Protein AF-A0A4R9Q4B1-F1 (afdb_monomer_lite)

Foldseek 3Di:
DVVVVVVVPDPVVVVVVPPDDDDDDDDDDDDDDDDDDDPPPPPDPVPPPPPPPVVVPPDDDDDDDDDCPDPPVPPPPDQAPLNVQLVVLVVDPDDPLLSVLSNLQSVQADSVGDGPDDLVVSQVVCPPVDRDDSVSSVVSVD

Structure (mmCIF, N/CA/C/O backbone):
data_AF-A0A4R9Q4B1-F1
#
_entry.id   AF-A0A4R9Q4B1-F1
#
loop_
_atom_site.group_PDB
_atom_site.id
_atom_site.type_symbol
_atom_site.label_atom_id
_atom_site.label_alt_id
_atom_site.label_comp_id
_atom_site.label_asym_id
_atom_site.label_entity_id
_atom_site.label_seq_id
_atom_site.pdbx_PDB_ins_code
_atom_site.Cartn_x
_atom_site.Cartn_y
_atom_site.Cartn_z
_atom_site.occupancy
_atom_site.B_iso_or_equiv
_atom_site.auth_seq_id
_atom_site.auth_comp_id
_atom_site.auth_asym_id
_atom_site.auth_atom_id
_atom_site.pdbx_PDB_model_num
ATOM 1 N N . LEU A 1 1 ? 31.697 -18.623 13.135 1.00 53.88 1 LEU A N 1
ATOM 2 C CA . LEU A 1 1 ? 31.903 -19.881 12.377 1.00 53.88 1 LEU A CA 1
ATOM 3 C C . LEU A 1 1 ? 30.976 -20.008 11.154 1.00 53.88 1 LEU A C 1
ATOM 5 O O . LEU A 1 1 ? 30.985 -21.052 10.526 1.00 53.88 1 LEU A O 1
ATOM 9 N N . GLU A 1 2 ? 30.229 -18.966 10.757 1.00 56.34 2 GLU A N 1
ATOM 10 C CA . GLU A 1 2 ? 29.349 -19.021 9.569 1.00 56.34 2 GLU A CA 1
ATOM 11 C C . GLU A 1 2 ? 30.002 -18.476 8.289 1.00 56.34 2 GLU A C 1
ATOM 13 O O . GLU A 1 2 ? 29.740 -18.995 7.211 1.00 56.34 2 GLU A O 1
ATOM 18 N N . ILE A 1 3 ? 30.926 -17.513 8.399 1.00 56.44 3 ILE A N 1
ATOM 19 C CA . ILE A 1 3 ? 31.636 -16.939 7.237 1.00 56.44 3 ILE A CA 1
ATOM 20 C C . ILE A 1 3 ? 32.542 -17.984 6.561 1.00 56.44 3 ILE A C 1
ATOM 22 O O . ILE A 1 3 ? 32.610 -18.042 5.339 1.00 56.44 3 ILE A O 1
ATOM 26 N N . ALA A 1 4 ? 33.164 -18.877 7.340 1.00 61.47 4 ALA A N 1
ATOM 27 C CA . ALA A 1 4 ? 34.003 -19.954 6.804 1.00 61.47 4 ALA A CA 1
ATOM 28 C C . ALA A 1 4 ? 33.217 -20.921 5.896 1.00 61.47 4 ALA A C 1
ATOM 30 O O . ALA A 1 4 ? 33.728 -21.366 4.877 1.00 61.47 4 ALA A O 1
ATOM 31 N N . ARG A 1 5 ? 31.942 -21.179 6.216 1.00 60.38 5 ARG A N 1
ATOM 32 C CA . ARG A 1 5 ? 31.072 -22.091 5.457 1.00 60.38 5 ARG A CA 1
ATOM 33 C C . ARG A 1 5 ? 30.599 -21.492 4.125 1.00 60.38 5 ARG A C 1
ATOM 35 O O . ARG A 1 5 ? 30.364 -22.223 3.165 1.00 60.38 5 ARG A O 1
ATOM 42 N N . ALA A 1 6 ? 30.463 -20.167 4.062 1.00 67.94 6 ALA A N 1
ATOM 43 C CA . ALA A 1 6 ? 30.127 -19.455 2.829 1.00 67.94 6 ALA A CA 1
ATOM 44 C C . ALA A 1 6 ? 31.303 -19.441 1.835 1.00 67.94 6 ALA A C 1
ATOM 46 O O . ALA A 1 6 ? 31.087 -19.555 0.634 1.00 67.94 6 ALA A O 1
ATOM 47 N N . VAL A 1 7 ? 32.543 -19.372 2.335 1.00 65.75 7 VAL A N 1
ATOM 48 C CA . VAL A 1 7 ? 33.760 -19.450 1.506 1.00 65.75 7 VAL A CA 1
ATOM 49 C C . VAL A 1 7 ? 33.937 -20.850 0.908 1.00 65.75 7 VAL A C 1
ATOM 51 O O . VAL A 1 7 ? 34.250 -20.982 -0.269 1.00 65.75 7 VAL A O 1
ATOM 54 N N . GLU A 1 8 ? 33.664 -21.896 1.687 1.00 67.25 8 GLU A N 1
ATOM 55 C CA . GLU A 1 8 ? 33.881 -23.299 1.296 1.00 67.25 8 GLU A CA 1
ATOM 56 C C . GLU A 1 8 ? 32.829 -23.846 0.308 1.00 67.25 8 GLU A C 1
ATOM 58 O O . GLU A 1 8 ? 33.042 -24.863 -0.343 1.00 67.25 8 GLU A O 1
ATOM 63 N N . SER A 1 9 ? 31.686 -23.167 0.170 1.00 72.06 9 SER A N 1
ATOM 64 C CA . SER A 1 9 ? 30.624 -23.527 -0.785 1.00 72.06 9 SER A CA 1
ATOM 65 C C . SER A 1 9 ? 30.701 -22.757 -2.101 1.00 72.06 9 SER A C 1
ATOM 67 O O . SER A 1 9 ? 29.813 -22.909 -2.939 1.00 72.06 9 SER A O 1
ATOM 69 N N . ASN A 1 10 ? 31.745 -21.946 -2.300 1.00 75.88 10 ASN A N 1
ATOM 70 C CA . ASN A 1 10 ? 31.940 -21.201 -3.532 1.00 75.88 10 ASN A CA 1
ATOM 71 C C . ASN A 1 10 ? 32.819 -22.003 -4.518 1.00 75.88 10 ASN A C 1
ATOM 73 O O . ASN A 1 10 ? 34.043 -22.002 -4.385 1.00 75.88 10 ASN A O 1
ATOM 77 N N . PRO A 1 11 ? 32.229 -22.665 -5.532 1.00 73.69 11 PRO A N 1
ATOM 78 C CA . PRO A 1 11 ? 32.948 -23.532 -6.470 1.00 73.69 11 PRO A CA 1
ATOM 79 C C . PRO A 1 11 ? 33.958 -22.787 -7.358 1.00 73.69 11 PRO A C 1
ATOM 81 O O . PRO A 1 11 ? 34.784 -23.425 -8.000 1.00 73.69 11 PRO A O 1
ATOM 84 N N . LEU A 1 12 ? 33.916 -21.449 -7.393 1.00 65.75 12 LEU A N 1
ATOM 85 C CA . LEU A 1 12 ? 34.886 -20.621 -8.116 1.00 65.75 12 LEU A CA 1
ATOM 86 C C . LEU A 1 12 ? 36.243 -20.523 -7.399 1.00 65.75 12 LEU A C 1
ATOM 88 O O . LEU A 1 12 ? 37.237 -20.197 -8.041 1.00 65.75 12 LEU A O 1
ATOM 92 N N . LEU A 1 13 ? 36.302 -20.793 -6.088 1.00 64.75 13 LEU A N 1
ATOM 93 C CA . LEU A 1 13 ? 37.537 -20.677 -5.299 1.00 64.75 13 LEU A CA 1
ATOM 94 C C . LEU A 1 13 ? 38.523 -21.835 -5.532 1.00 64.75 13 LEU A C 1
ATOM 96 O O . LEU A 1 13 ? 39.725 -21.614 -5.431 1.00 64.75 13 LEU A O 1
ATOM 100 N N . ASP A 1 14 ? 38.048 -23.023 -5.921 1.00 58.62 14 ASP A N 1
ATOM 101 C CA . ASP A 1 14 ? 38.896 -24.186 -6.262 1.00 58.62 14 ASP A CA 1
ATOM 102 C C . ASP A 1 14 ? 39.765 -23.928 -7.511 1.00 58.62 14 ASP A C 1
ATOM 104 O O . ASP A 1 14 ? 40.836 -24.502 -7.695 1.00 58.62 14 ASP A O 1
ATOM 108 N N . TRP A 1 15 ? 39.344 -22.997 -8.371 1.00 57.69 15 TRP A N 1
ATOM 109 C CA . TRP A 1 15 ? 40.078 -22.650 -9.591 1.00 57.69 15 TRP A CA 1
ATOM 110 C C . TRP A 1 15 ? 41.250 -21.695 -9.337 1.00 57.69 15 TRP A C 1
ATOM 112 O O . TRP A 1 15 ? 42.141 -21.591 -10.180 1.00 57.69 15 TRP A O 1
ATOM 122 N N . ALA A 1 16 ? 41.275 -21.012 -8.189 1.00 60.28 16 ALA A N 1
ATOM 123 C CA . ALA A 1 16 ? 42.322 -20.052 -7.848 1.00 60.28 16 ALA A CA 1
ATOM 124 C C . ALA A 1 16 ? 43.530 -20.690 -7.133 1.00 60.28 16 ALA A C 1
ATOM 126 O O . ALA A 1 16 ? 44.617 -20.121 -7.176 1.00 60.28 16 ALA A O 1
ATOM 127 N N . ASP A 1 17 ? 43.376 -21.875 -6.528 1.00 56.53 17 ASP A N 1
ATOM 128 C CA . ASP A 1 17 ? 44.424 -22.510 -5.703 1.00 56.53 17 ASP A CA 1
ATOM 129 C C . ASP A 1 17 ? 45.418 -23.371 -6.518 1.00 56.53 17 ASP A C 1
ATOM 131 O O . ASP A 1 17 ? 46.398 -23.895 -5.997 1.00 56.53 17 ASP A O 1
ATOM 135 N N . SER A 1 18 ? 45.213 -23.498 -7.836 1.00 55.62 18 SER A N 1
ATOM 136 C CA . SER A 1 18 ? 46.109 -24.260 -8.729 1.00 55.62 18 SER A CA 1
ATOM 137 C C . SER A 1 18 ? 47.302 -23.458 -9.270 1.00 55.62 18 SER A C 1
ATOM 139 O O . SER A 1 18 ? 48.060 -23.978 -10.088 1.00 55.62 18 SER A O 1
ATOM 141 N N . ASN A 1 19 ? 47.496 -22.209 -8.835 1.00 55.25 19 ASN A N 1
ATOM 142 C CA . ASN A 1 19 ? 48.616 -21.376 -9.280 1.00 55.25 19 ASN A CA 1
ATOM 143 C C . ASN A 1 19 ? 49.376 -20.726 -8.112 1.00 55.25 19 ASN A C 1
ATOM 145 O O . ASN A 1 19 ? 49.752 -19.557 -8.193 1.00 55.25 19 ASN A O 1
ATOM 149 N N . ASP A 1 20 ? 49.640 -21.485 -7.045 1.00 57.88 20 ASP A N 1
ATOM 150 C CA . ASP A 1 20 ? 50.794 -21.202 -6.189 1.00 57.88 20 ASP A CA 1
ATOM 151 C C . ASP A 1 20 ? 51.958 -22.105 -6.599 1.00 57.88 20 ASP A C 1
ATOM 153 O O . ASP A 1 20 ? 51.936 -23.319 -6.399 1.00 57.88 20 ASP A O 1
ATOM 157 N N . SER A 1 21 ? 52.972 -21.524 -7.241 1.00 41.28 21 SER A N 1
ATOM 158 C CA . SER A 1 21 ? 54.366 -21.921 -7.019 1.00 41.28 21 SER A CA 1
ATOM 159 C C . SER A 1 21 ? 55.346 -21.064 -7.824 1.00 41.28 21 SER A C 1
ATOM 161 O O . SER A 1 21 ? 55.313 -21.042 -9.054 1.00 41.28 21 SER A O 1
ATOM 163 N N . SER A 1 22 ? 56.352 -20.548 -7.102 1.00 36.41 22 SER A N 1
ATOM 164 C CA . SER A 1 22 ? 57.660 -20.046 -7.585 1.00 36.41 22 SER A CA 1
ATOM 165 C C . SER A 1 22 ? 57.635 -18.567 -8.032 1.00 36.41 22 SER A C 1
ATOM 167 O O . SER A 1 22 ? 56.862 -18.210 -8.903 1.00 36.41 22 SER A O 1
ATOM 169 N N . THR A 1 23 ? 58.428 -17.613 -7.530 1.00 35.94 23 THR A N 1
ATOM 170 C CA . THR A 1 23 ? 59.778 -17.633 -6.939 1.00 35.94 23 THR A CA 1
ATOM 171 C C . THR A 1 23 ? 60.048 -16.352 -6.130 1.00 35.94 23 THR A C 1
ATOM 173 O O . THR A 1 23 ? 59.618 -15.267 -6.513 1.00 35.94 23 THR A O 1
ATOM 176 N N . ALA A 1 24 ? 60.817 -16.503 -5.051 1.00 39.69 24 ALA A N 1
ATOM 177 C CA . A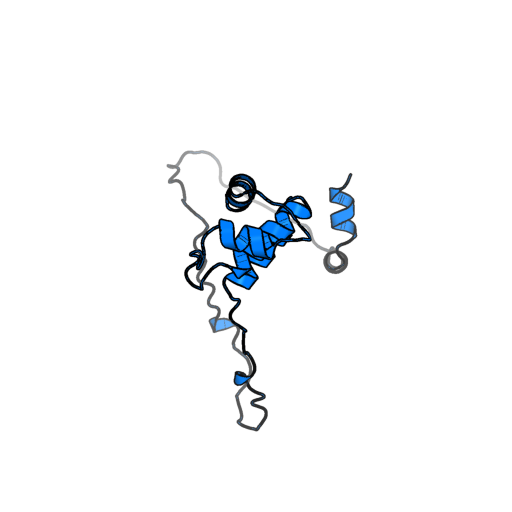LA A 1 24 ? 61.401 -15.464 -4.200 1.00 39.69 24 ALA A CA 1
ATOM 178 C C . ALA A 1 24 ? 62.603 -14.715 -4.841 1.00 39.69 24 ALA A C 1
ATOM 180 O O . ALA A 1 24 ? 63.086 -15.155 -5.885 1.00 39.69 24 ALA A O 1
ATOM 181 N N . ASP A 1 25 ? 63.134 -13.718 -4.096 1.00 34.81 25 ASP A N 1
ATOM 182 C CA . ASP A 1 25 ? 64.519 -13.154 -4.141 1.00 34.81 25 ASP A CA 1
ATOM 183 C C . ASP A 1 25 ? 64.754 -11.987 -5.150 1.00 34.81 25 ASP A C 1
ATOM 185 O O . ASP A 1 25 ? 64.252 -12.057 -6.265 1.00 34.81 25 ASP A O 1
ATOM 189 N N . ASP A 1 26 ? 65.491 -10.876 -4.938 1.00 34.59 26 ASP A N 1
ATOM 190 C CA . ASP A 1 26 ? 66.318 -10.286 -3.856 1.00 34.59 26 ASP A CA 1
ATOM 191 C C . ASP A 1 26 ? 66.770 -8.841 -4.245 1.00 34.59 26 ASP A C 1
ATOM 193 O O . ASP A 1 26 ? 66.828 -8.522 -5.431 1.00 34.59 26 ASP A O 1
ATOM 197 N N . GLY A 1 27 ? 67.121 -8.017 -3.235 1.00 33.97 27 GLY A N 1
ATOM 198 C CA . GLY A 1 27 ? 68.143 -6.936 -3.236 1.00 33.97 27 GLY A CA 1
ATOM 199 C C . GLY A 1 27 ? 67.922 -5.657 -4.076 1.00 33.97 27 GLY A C 1
ATOM 200 O O . GLY A 1 27 ? 67.609 -5.708 -5.251 1.00 33.97 27 GLY A O 1
ATOM 201 N N . GLY A 1 28 ? 68.138 -4.411 -3.633 1.00 32.00 28 GLY A N 1
ATOM 202 C CA . GLY A 1 28 ? 68.777 -3.821 -2.454 1.00 32.00 28 GLY A CA 1
ATOM 203 C C . GLY A 1 28 ? 69.433 -2.471 -2.844 1.00 32.00 28 GLY A C 1
ATOM 204 O O . GLY A 1 28 ? 70.086 -2.395 -3.880 1.00 32.00 28 GLY A O 1
ATOM 205 N N . GLY A 1 29 ? 69.312 -1.415 -2.016 1.00 32.66 29 GLY A N 1
ATOM 206 C CA . GLY A 1 29 ? 70.340 -0.352 -1.935 1.00 32.66 29 GLY A CA 1
ATOM 207 C C . GLY A 1 29 ? 69.964 1.139 -2.086 1.00 32.66 29 GLY A C 1
ATOM 208 O O . GLY A 1 29 ? 70.136 1.715 -3.150 1.00 32.66 29 GLY A O 1
ATOM 209 N N . SER A 1 30 ? 69.703 1.781 -0.935 1.00 39.03 30 SER A N 1
ATOM 210 C CA . SER A 1 30 ? 70.188 3.116 -0.504 1.00 39.03 30 SER A CA 1
ATOM 211 C C . SER A 1 30 ? 69.641 4.426 -1.114 1.00 39.03 30 SER A C 1
ATOM 213 O O . SER A 1 30 ? 70.129 4.891 -2.137 1.00 39.03 30 SER A O 1
ATOM 215 N N . ALA A 1 31 ? 68.860 5.167 -0.314 1.00 33.69 31 ALA A N 1
ATOM 216 C CA . ALA A 1 31 ? 69.071 6.607 -0.075 1.00 33.69 31 ALA A CA 1
ATOM 217 C C . ALA A 1 31 ? 68.382 7.033 1.239 1.00 33.69 31 ALA A C 1
ATOM 219 O O . ALA A 1 31 ? 67.201 6.767 1.443 1.00 33.69 31 ALA A O 1
ATOM 220 N N . GLY A 1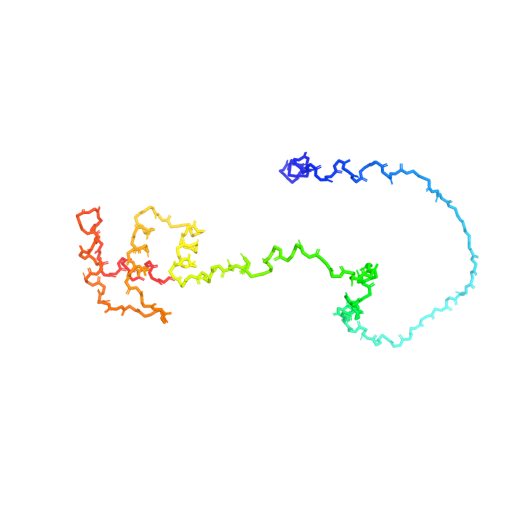 32 ? 69.149 7.624 2.159 1.00 34.09 32 GLY A N 1
ATOM 221 C CA . GLY A 1 32 ? 68.717 7.945 3.520 1.00 34.09 32 GLY A CA 1
ATOM 222 C C . GLY A 1 32 ? 67.750 9.131 3.640 1.00 34.09 32 GLY A C 1
ATOM 223 O O . GLY A 1 32 ? 67.895 10.116 2.926 1.00 34.09 32 GLY A O 1
ATOM 224 N N . ALA A 1 33 ? 66.800 8.966 4.572 1.00 36.47 33 ALA A N 1
ATOM 225 C CA . ALA A 1 33 ? 66.389 9.860 5.673 1.00 36.47 33 ALA A CA 1
ATOM 226 C C . ALA A 1 33 ? 66.450 11.395 5.461 1.00 36.47 33 ALA A C 1
ATOM 228 O O . ALA A 1 33 ? 67.490 11.924 5.094 1.00 36.47 33 ALA A O 1
ATOM 229 N N . ASP A 1 34 ? 65.470 12.223 5.837 1.00 34.31 34 ASP A N 1
ATOM 230 C CA . ASP A 1 34 ? 64.149 12.047 6.458 1.00 34.31 34 ASP A CA 1
ATOM 231 C C . ASP A 1 34 ? 63.435 13.432 6.430 1.00 34.31 34 ASP A C 1
ATOM 233 O O . ASP A 1 34 ? 64.019 14.417 6.874 1.00 34.31 34 ASP A O 1
ATOM 237 N N . ALA A 1 35 ? 62.248 13.473 5.802 1.00 42.50 35 ALA A N 1
ATOM 238 C CA . ALA A 1 35 ? 61.000 14.256 5.987 1.00 42.50 35 ALA A CA 1
ATOM 239 C C . ALA A 1 35 ? 60.918 15.695 6.603 1.00 42.50 35 ALA A C 1
ATOM 241 O O . ALA A 1 35 ? 61.808 16.145 7.317 1.00 42.50 35 ALA A O 1
ATOM 242 N N . PRO A 1 36 ? 59.765 16.406 6.452 1.00 43.59 36 PRO A N 1
ATOM 243 C CA . PRO A 1 36 ? 58.587 16.093 5.638 1.00 43.59 36 PRO A CA 1
ATOM 244 C C . PRO A 1 36 ? 58.290 17.174 4.586 1.00 43.59 36 PRO A C 1
ATOM 246 O O . PRO A 1 36 ? 58.106 18.355 4.885 1.00 43.59 36 PRO A O 1
ATOM 249 N N . ALA A 1 37 ? 58.182 16.725 3.339 1.00 43.84 37 ALA A N 1
ATOM 250 C CA . ALA A 1 37 ? 57.536 17.466 2.272 1.00 43.84 37 ALA A CA 1
ATOM 251 C C . ALA A 1 37 ? 56.043 17.631 2.588 1.00 43.84 37 ALA A C 1
ATOM 253 O O . ALA A 1 37 ? 55.428 16.767 3.221 1.00 43.84 37 ALA A O 1
ATOM 254 N N . GLU A 1 38 ? 55.483 18.754 2.148 1.00 40.75 38 GLU A N 1
ATOM 255 C CA . GLU A 1 38 ? 54.059 19.036 2.210 1.00 40.75 38 GLU A CA 1
ATOM 256 C C . GLU A 1 38 ? 53.252 17.831 1.727 1.00 40.75 38 GLU A C 1
ATOM 258 O O . GLU A 1 38 ? 53.350 17.413 0.572 1.00 40.75 38 GLU A O 1
ATOM 263 N N . ARG A 1 39 ? 52.435 17.275 2.627 1.00 51.38 39 ARG A N 1
ATOM 264 C CA . ARG A 1 39 ? 51.350 16.380 2.243 1.00 51.38 39 ARG A CA 1
ATOM 265 C C . ARG A 1 39 ? 50.311 17.230 1.526 1.00 51.38 39 ARG A C 1
ATOM 267 O O . ARG A 1 39 ? 49.373 17.725 2.145 1.00 51.38 39 ARG A O 1
ATOM 274 N N . THR A 1 40 ? 50.510 17.421 0.228 1.00 42.25 40 THR A N 1
ATOM 275 C CA . THR A 1 40 ? 49.381 17.593 -0.674 1.00 42.25 40 THR A CA 1
ATOM 276 C C . THR A 1 40 ? 48.646 16.264 -0.652 1.00 42.25 40 THR A C 1
ATOM 278 O O . THR A 1 40 ? 49.103 15.256 -1.186 1.00 42.25 40 THR A O 1
ATOM 281 N N . ASP A 1 41 ? 47.574 16.271 0.132 1.00 49.59 41 ASP A N 1
ATOM 282 C CA . ASP A 1 41 ? 46.515 15.278 0.151 1.00 49.59 41 ASP A CA 1
ATOM 283 C C . ASP A 1 41 ? 46.187 14.916 -1.299 1.00 49.59 41 ASP A C 1
ATOM 285 O O . ASP A 1 41 ? 45.625 15.716 -2.050 1.00 49.59 41 ASP A O 1
ATOM 289 N N . THR A 1 42 ? 46.696 13.765 -1.734 1.00 49.94 42 THR A N 1
ATOM 290 C CA . THR A 1 42 ? 46.469 13.231 -3.071 1.00 49.94 42 THR A CA 1
ATOM 291 C C . THR A 1 42 ? 45.058 12.678 -3.025 1.00 49.94 42 THR A C 1
ATOM 293 O O . THR A 1 42 ? 44.834 11.517 -2.695 1.00 49.94 42 THR A O 1
ATOM 296 N N . GLY A 1 43 ? 44.106 13.593 -3.205 1.00 48.44 43 GLY A N 1
ATOM 297 C CA . GLY A 1 43 ? 42.697 13.279 -3.294 1.00 48.44 43 GLY A CA 1
ATOM 298 C C . GLY A 1 43 ? 42.471 12.227 -4.370 1.00 48.44 43 GLY A C 1
ATOM 299 O O . GLY A 1 43 ? 43.046 12.313 -5.453 1.00 48.44 43 GLY A O 1
ATOM 300 N N . ASP A 1 44 ? 41.638 11.254 -4.021 1.00 49.72 44 ASP A N 1
ATOM 301 C CA . ASP A 1 44 ? 40.945 10.351 -4.931 1.00 49.72 44 ASP A CA 1
ATOM 302 C C . ASP A 1 44 ? 41.794 9.735 -6.052 1.00 49.72 44 ASP A C 1
ATOM 304 O O . ASP A 1 44 ? 41.662 10.066 -7.231 1.00 49.72 44 ASP A O 1
ATOM 308 N N . ASP A 1 45 ? 42.526 8.676 -5.704 1.00 50.97 45 ASP A N 1
ATOM 309 C CA . ASP A 1 45 ? 42.822 7.570 -6.629 1.00 50.97 45 ASP A CA 1
ATOM 310 C C . ASP A 1 45 ? 41.551 6.718 -6.868 1.00 50.97 45 ASP A C 1
ATOM 312 O O . ASP A 1 45 ? 41.508 5.510 -6.677 1.00 50.97 45 ASP A O 1
ATOM 316 N N . TRP A 1 46 ? 40.458 7.397 -7.219 1.00 55.84 46 TRP A N 1
ATOM 317 C CA . TRP A 1 46 ? 39.273 6.844 -7.878 1.00 55.84 46 TRP A CA 1
ATOM 318 C C . TRP A 1 46 ? 39.062 7.550 -9.222 1.00 55.84 46 TRP A C 1
ATOM 320 O O . TRP A 1 46 ? 37.960 7.570 -9.769 1.00 55.84 46 TRP A O 1
ATOM 330 N N . ALA A 1 47 ? 40.117 8.148 -9.780 1.00 55.25 47 ALA A N 1
ATOM 331 C CA . ALA A 1 47 ? 40.111 8.501 -11.185 1.00 55.25 47 ALA A CA 1
ATOM 332 C C . ALA A 1 47 ? 40.099 7.186 -11.977 1.00 55.25 47 ALA A C 1
ATOM 334 O O . ALA A 1 47 ? 41.024 6.383 -11.815 1.00 55.25 47 ALA A O 1
ATOM 335 N N . PRO A 1 48 ? 39.086 6.921 -12.820 1.00 52.22 48 PRO A N 1
ATOM 336 C CA . PRO A 1 48 ? 39.187 5.810 -13.738 1.00 52.22 48 PRO A CA 1
ATOM 337 C C . PRO A 1 48 ? 40.387 6.139 -14.621 1.00 52.22 48 PRO A C 1
ATOM 339 O O . PRO A 1 48 ? 40.352 7.102 -15.387 1.00 52.22 48 PRO A O 1
ATOM 342 N N . ALA A 1 49 ? 41.475 5.372 -14.493 1.00 59.91 49 ALA A N 1
ATOM 343 C CA . ALA A 1 49 ? 42.396 5.239 -15.607 1.00 59.91 49 ALA A CA 1
ATOM 344 C C . ALA A 1 49 ? 41.491 4.954 -16.798 1.00 59.91 49 ALA A C 1
ATOM 346 O O . ALA A 1 49 ? 40.704 4.014 -16.706 1.00 59.91 49 ALA A O 1
ATOM 347 N N . GLU A 1 50 ? 41.496 5.838 -17.796 1.00 59.72 50 GLU A N 1
ATOM 348 C CA . GLU A 1 50 ? 40.684 5.745 -19.004 1.00 59.72 50 GLU A CA 1
ATOM 349 C C . GLU A 1 50 ? 40.845 4.323 -19.554 1.00 59.72 50 GLU A C 1
ATOM 351 O O . GLU A 1 50 ? 41.806 4.015 -20.261 1.00 59.72 50 GLU A O 1
ATOM 356 N N . LEU A 1 51 ? 39.964 3.416 -19.121 1.00 59.06 51 LEU A N 1
ATOM 357 C CA . LEU A 1 51 ? 39.911 2.051 -19.588 1.00 59.06 51 LEU A CA 1
ATOM 358 C C . LEU A 1 51 ? 39.395 2.212 -20.999 1.00 59.06 51 LEU A C 1
ATOM 360 O O . LEU A 1 51 ? 38.195 2.354 -21.230 1.00 59.06 51 LEU A O 1
ATOM 364 N N . ASP A 1 52 ? 40.341 2.275 -21.924 1.00 56.28 52 ASP A N 1
ATOM 365 C CA . ASP A 1 52 ? 40.088 2.266 -23.343 1.00 56.28 52 ASP A CA 1
ATOM 366 C C . ASP A 1 52 ? 39.505 0.896 -23.705 1.00 56.28 52 ASP A C 1
ATOM 368 O O . ASP A 1 52 ? 40.192 -0.019 -24.165 1.00 56.28 52 ASP A O 1
ATOM 372 N N . TRP A 1 53 ? 38.203 0.738 -23.459 1.00 54.44 53 TRP A N 1
ATOM 373 C CA . TRP A 1 53 ? 37.415 -0.429 -23.852 1.00 54.44 53 TRP A CA 1
ATOM 374 C C . TRP A 1 53 ? 37.458 -0.664 -25.372 1.00 54.44 53 TRP A C 1
ATOM 376 O O . TRP A 1 53 ? 37.067 -1.731 -25.841 1.00 54.44 53 TRP A O 1
ATOM 386 N N . SER A 1 54 ? 37.989 0.288 -26.145 1.00 56.78 54 SER A N 1
ATOM 387 C CA . SER A 1 54 ? 38.204 0.192 -27.589 1.00 56.78 54 SER A CA 1
ATOM 388 C C . SER A 1 54 ? 39.360 -0.741 -27.972 1.00 56.78 54 SER A C 1
ATOM 390 O O . SER A 1 54 ? 39.383 -1.251 -29.092 1.00 56.78 54 SER A O 1
ATOM 392 N N . ALA A 1 55 ? 40.317 -1.006 -27.074 1.00 55.03 55 ALA A N 1
ATOM 393 C CA . ALA A 1 55 ? 41.503 -1.805 -27.400 1.00 55.03 55 ALA A CA 1
ATOM 394 C C . ALA A 1 55 ? 41.266 -3.329 -27.350 1.00 55.03 55 ALA A C 1
ATOM 396 O O . ALA A 1 55 ? 42.054 -4.098 -27.904 1.00 55.03 55 ALA A O 1
ATOM 397 N N . ALA A 1 56 ? 40.161 -3.787 -26.751 1.00 54.53 56 ALA A N 1
ATOM 398 C CA . ALA A 1 56 ? 39.787 -5.206 -26.702 1.00 54.53 56 ALA A CA 1
ATOM 399 C C . ALA A 1 56 ? 39.092 -5.715 -27.988 1.00 54.53 56 ALA A C 1
ATOM 401 O O . ALA A 1 56 ? 38.597 -6.838 -28.021 1.00 54.53 56 ALA A O 1
ATOM 402 N N . GLY A 1 57 ? 39.055 -4.904 -29.053 1.00 52.00 57 GLY A N 1
ATOM 403 C CA . GLY A 1 57 ? 38.418 -5.219 -30.337 1.00 52.00 57 GLY A CA 1
ATOM 404 C C . GLY A 1 57 ? 39.368 -5.657 -31.456 1.00 52.00 57 GLY A C 1
ATOM 405 O O . GLY A 1 57 ? 38.989 -5.588 -32.622 1.00 52.00 57 GLY A O 1
ATOM 406 N N . SER A 1 58 ? 40.600 -6.087 -31.159 1.00 56.12 58 SER A N 1
ATOM 407 C CA . SER A 1 58 ? 41.476 -6.679 -32.183 1.00 56.12 58 SER A CA 1
ATOM 408 C C . SER A 1 58 ? 41.046 -8.121 -32.473 1.00 56.12 58 SER A C 1
ATOM 410 O O . SER A 1 58 ? 41.653 -9.087 -32.013 1.00 56.12 58 SER A O 1
ATOM 412 N N . GLY A 1 59 ? 39.942 -8.262 -33.203 1.00 54.75 59 GLY A N 1
ATOM 413 C CA . GLY A 1 59 ? 39.386 -9.541 -33.615 1.00 54.75 59 GLY A CA 1
ATOM 414 C C . GLY A 1 59 ? 38.780 -9.446 -35.005 1.00 54.75 59 GLY A C 1
ATOM 415 O O . GLY A 1 59 ? 37.685 -8.929 -35.153 1.00 54.75 59 GLY A O 1
ATOM 416 N N . GLY A 1 60 ? 39.495 -9.997 -35.989 1.00 50.41 60 GLY A N 1
ATOM 417 C CA . GLY A 1 60 ? 38.911 -10.559 -37.207 1.00 50.41 60 GLY A CA 1
ATOM 418 C C . GLY A 1 60 ? 38.436 -9.568 -38.268 1.00 50.41 60 GLY A C 1
ATOM 419 O O . GLY A 1 60 ? 37.522 -8.782 -38.071 1.00 50.41 60 GLY A O 1
ATOM 420 N N . SER A 1 61 ? 39.025 -9.680 -39.456 1.00 49.72 61 SER A N 1
ATOM 421 C CA . SER A 1 61 ? 38.440 -9.188 -40.703 1.00 49.72 61 SER A CA 1
ATOM 422 C C . SER A 1 61 ? 37.004 -9.711 -40.841 1.00 49.72 61 SER A C 1
ATOM 424 O O . SER A 1 61 ? 36.817 -10.922 -40.940 1.00 49.72 61 SER A O 1
ATOM 426 N N . PHE A 1 62 ? 36.012 -8.821 -40.847 1.00 47.03 62 PHE A N 1
ATOM 427 C CA . PHE A 1 62 ? 34.627 -9.157 -41.178 1.00 47.03 62 PHE A CA 1
ATOM 428 C C . PHE A 1 62 ? 34.523 -9.320 -42.697 1.00 47.03 62 PHE A C 1
ATOM 430 O O . PHE A 1 62 ? 34.382 -8.338 -43.424 1.00 47.03 62 PHE A O 1
ATOM 437 N N . ASP A 1 63 ? 34.687 -10.556 -43.164 1.00 46.78 63 ASP A N 1
ATOM 438 C CA . ASP A 1 63 ? 34.119 -10.982 -44.439 1.00 46.78 63 ASP A CA 1
ATOM 439 C C . ASP A 1 63 ? 32.629 -11.253 -44.185 1.00 46.78 63 ASP A C 1
ATOM 441 O O . ASP A 1 63 ? 32.254 -11.928 -43.225 1.00 46.78 63 ASP A O 1
ATOM 445 N N . ASP A 1 64 ? 31.813 -10.591 -44.988 1.00 58.62 64 ASP A N 1
ATOM 446 C CA . ASP A 1 64 ? 30.359 -10.631 -45.036 1.00 58.62 64 ASP A CA 1
ATOM 447 C C . ASP A 1 64 ? 29.898 -12.015 -45.514 1.00 58.62 64 ASP A C 1
ATOM 449 O O . ASP A 1 64 ? 30.064 -12.317 -46.690 1.00 58.62 64 ASP A O 1
ATOM 453 N N . ASP A 1 65 ? 29.356 -12.855 -44.623 1.00 48.41 65 ASP A N 1
ATOM 454 C CA . ASP A 1 65 ? 28.372 -13.882 -45.004 1.00 48.41 65 ASP A CA 1
ATOM 455 C C . ASP A 1 65 ? 27.592 -14.406 -43.775 1.00 48.41 65 ASP A C 1
ATOM 457 O O . ASP A 1 65 ? 28.095 -15.154 -42.938 1.00 48.41 65 ASP A O 1
ATOM 461 N N . ASP A 1 66 ? 26.344 -13.951 -43.676 1.00 52.12 66 ASP A N 1
ATOM 462 C CA . ASP A 1 66 ? 25.170 -14.788 -43.390 1.00 52.12 66 ASP A CA 1
ATOM 463 C C . ASP A 1 66 ? 25.056 -15.557 -42.054 1.00 52.12 66 ASP A C 1
ATOM 465 O O . ASP A 1 66 ? 24.614 -16.704 -42.016 1.00 52.12 66 ASP A O 1
ATOM 469 N N . ASP A 1 67 ? 25.336 -14.908 -40.920 1.00 52.91 67 ASP A N 1
ATOM 470 C CA . ASP A 1 67 ? 24.670 -15.291 -39.661 1.00 52.91 67 ASP A CA 1
ATOM 471 C C . ASP A 1 67 ? 24.501 -14.096 -38.716 1.00 52.91 67 ASP A C 1
ATOM 473 O O . ASP A 1 67 ? 24.878 -14.089 -37.540 1.00 52.91 67 ASP A O 1
ATOM 477 N N . THR A 1 68 ? 23.896 -13.029 -39.245 1.00 52.09 68 THR A N 1
ATOM 478 C CA . THR A 1 68 ? 23.256 -12.002 -38.421 1.00 52.09 68 THR A CA 1
ATOM 479 C C . THR A 1 68 ? 22.002 -12.593 -37.779 1.00 52.09 68 THR A C 1
ATOM 481 O O . THR A 1 68 ? 20.885 -12.136 -38.035 1.00 52.09 68 THR A O 1
ATOM 484 N N . GLY A 1 69 ? 22.180 -13.607 -36.930 1.00 53.72 69 GLY A N 1
ATOM 485 C CA . GLY A 1 69 ? 21.243 -14.009 -35.893 1.00 53.72 69 GLY A CA 1
ATOM 486 C C . GLY A 1 69 ? 21.046 -12.844 -34.930 1.00 53.72 69 GLY A C 1
ATOM 487 O O . GLY A 1 69 ? 21.599 -12.801 -33.838 1.00 53.72 69 GLY A O 1
ATOM 488 N N . SER A 1 70 ? 20.314 -11.846 -35.418 1.00 57.22 70 SER A N 1
ATOM 489 C CA . SER A 1 70 ? 19.504 -10.893 -34.694 1.00 57.22 70 SER A CA 1
ATOM 490 C C . SER A 1 70 ? 20.108 -10.420 -33.366 1.00 57.22 70 SER A C 1
ATOM 492 O O . SER A 1 70 ? 19.659 -10.776 -32.279 1.00 57.22 70 SER A O 1
ATOM 494 N N . ALA A 1 71 ? 21.014 -9.438 -33.433 1.00 56.31 71 ALA A N 1
ATOM 495 C CA . ALA A 1 71 ? 21.088 -8.451 -32.350 1.00 56.31 71 ALA A CA 1
ATOM 496 C C . ALA A 1 71 ? 19.701 -7.816 -32.065 1.00 56.31 71 ALA A C 1
ATOM 498 O O . ALA A 1 71 ? 19.490 -7.280 -30.980 1.00 56.31 71 ALA A O 1
ATOM 499 N N . ALA A 1 72 ? 18.761 -7.937 -33.015 1.00 57.97 72 ALA A N 1
ATOM 500 C CA . ALA A 1 72 ? 17.350 -7.593 -32.912 1.00 57.97 72 ALA A CA 1
ATOM 501 C C . ALA A 1 72 ? 16.502 -8.523 -32.003 1.00 57.97 72 ALA A C 1
ATOM 503 O O . ALA A 1 72 ? 15.348 -8.196 -31.755 1.00 57.97 72 ALA A O 1
ATOM 504 N N . GLU A 1 73 ? 17.049 -9.610 -31.439 1.00 57.12 73 GLU A N 1
ATOM 505 C CA . GLU A 1 73 ? 16.337 -10.490 -30.489 1.00 57.12 73 GLU A CA 1
ATOM 506 C C . GLU A 1 73 ? 16.596 -10.103 -29.020 1.00 57.12 73 GLU A C 1
ATOM 508 O O . GLU A 1 73 ? 16.040 -10.701 -28.102 1.00 57.12 73 GLU A O 1
ATOM 513 N N . ARG A 1 74 ? 17.438 -9.093 -28.752 1.00 63.38 74 ARG A N 1
ATOM 514 C CA . ARG A 1 74 ? 17.623 -8.545 -27.397 1.00 63.38 74 ARG A CA 1
ATOM 515 C C . ARG A 1 74 ? 16.460 -7.623 -27.027 1.00 63.38 74 ARG A C 1
ATOM 517 O O . ARG A 1 74 ? 16.651 -6.432 -26.796 1.00 63.38 74 ARG A O 1
ATOM 524 N N . VAL A 1 75 ? 15.250 -8.170 -26.984 1.00 65.50 75 VAL A N 1
ATOM 525 C CA . VAL A 1 75 ? 14.105 -7.498 -26.368 1.00 65.50 75 VAL A CA 1
ATOM 526 C C . VAL A 1 75 ? 14.293 -7.614 -24.858 1.00 65.50 75 VAL A C 1
ATOM 528 O O . VAL A 1 75 ? 13.948 -8.624 -24.255 1.00 65.50 75 VAL A O 1
ATOM 531 N N . ALA A 1 76 ? 14.918 -6.610 -24.246 1.00 67.38 76 ALA A N 1
ATOM 532 C CA . ALA A 1 76 ? 14.794 -6.428 -22.808 1.00 67.38 76 ALA A CA 1
ATOM 533 C C . ALA A 1 76 ? 13.363 -5.944 -22.552 1.00 67.38 76 ALA A C 1
ATOM 535 O O . ALA A 1 76 ? 12.997 -4.853 -22.993 1.00 67.38 76 ALA A O 1
ATOM 536 N N . GLU A 1 77 ? 12.540 -6.777 -21.920 1.00 71.31 77 GLU A N 1
ATOM 537 C CA . GLU A 1 77 ?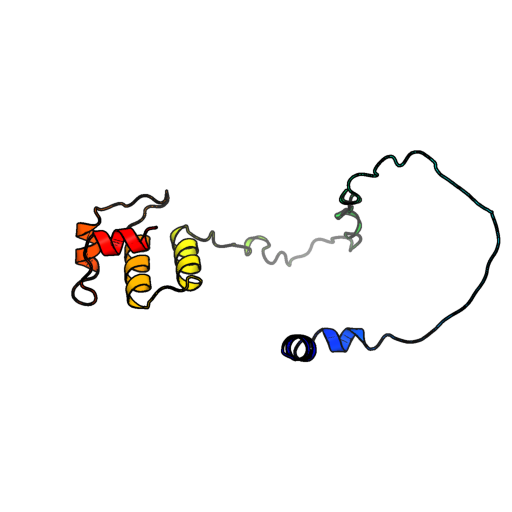 11.230 -6.343 -21.443 1.00 71.31 77 GLU A CA 1
ATOM 538 C C . GLU A 1 77 ? 11.447 -5.231 -20.409 1.00 71.31 77 GLU A C 1
ATOM 540 O O . GLU A 1 77 ? 12.230 -5.383 -19.470 1.00 71.31 77 GLU A O 1
ATOM 545 N N . THR A 1 78 ? 10.814 -4.077 -20.620 1.00 76.56 78 THR A N 1
ATOM 546 C CA . THR A 1 78 ? 10.848 -2.981 -19.649 1.00 76.56 78 THR A CA 1
ATOM 547 C C . THR A 1 78 ? 9.997 -3.394 -18.454 1.00 76.56 78 THR A C 1
ATOM 549 O O . THR A 1 78 ? 8.782 -3.515 -18.598 1.00 76.56 78 THR A O 1
ATOM 552 N N . GLU A 1 79 ? 10.620 -3.615 -17.294 1.00 83.50 79 GLU A N 1
ATOM 553 C CA . GLU A 1 79 ? 9.892 -3.899 -16.051 1.00 83.50 79 GLU A CA 1
ATOM 554 C C . GLU A 1 79 ? 8.911 -2.761 -15.737 1.00 83.50 79 GLU A C 1
ATOM 556 O O . GLU A 1 79 ? 9.251 -1.578 -15.854 1.00 83.50 79 GLU A O 1
ATOM 561 N N . THR A 1 80 ? 7.682 -3.111 -15.351 1.00 92.38 80 THR A N 1
ATOM 562 C CA . THR A 1 80 ? 6.669 -2.119 -14.981 1.00 92.38 80 THR A CA 1
ATOM 563 C C . THR A 1 80 ? 6.866 -1.645 -13.540 1.00 92.38 80 THR A C 1
ATOM 565 O O . THR A 1 80 ? 7.519 -2.302 -12.725 1.00 92.38 80 THR A O 1
ATOM 568 N N . LEU A 1 81 ? 6.261 -0.505 -13.186 1.00 93.38 81 LEU A N 1
ATOM 569 C CA . LEU A 1 81 ? 6.228 -0.035 -11.798 1.00 93.38 81 LEU A CA 1
ATOM 570 C C . LEU A 1 81 ? 5.641 -1.106 -10.866 1.00 93.38 81 LEU A C 1
ATOM 572 O O . LEU A 1 81 ? 6.192 -1.363 -9.798 1.00 93.38 81 LEU A O 1
ATOM 576 N N . ALA A 1 82 ? 4.558 -1.761 -11.289 1.00 94.50 82 ALA A N 1
ATOM 577 C CA . ALA A 1 82 ? 3.917 -2.820 -10.521 1.00 94.50 82 ALA A CA 1
ATOM 578 C C . ALA A 1 82 ? 4.864 -4.004 -10.272 1.00 94.50 82 ALA A C 1
ATOM 580 O O . ALA A 1 82 ? 4.935 -4.490 -9.143 1.00 94.50 82 ALA A O 1
ATOM 581 N N . ASP A 1 83 ? 5.641 -4.420 -11.279 1.00 93.19 83 ASP A N 1
ATOM 582 C CA . ASP A 1 83 ? 6.634 -5.493 -11.131 1.00 93.19 83 ASP A CA 1
ATOM 583 C C . ASP A 1 83 ? 7.693 -5.124 -10.088 1.00 93.19 83 ASP A C 1
ATOM 585 O O . ASP A 1 83 ? 8.004 -5.914 -9.189 1.00 93.19 83 ASP A O 1
ATOM 589 N N . HIS A 1 84 ? 8.190 -3.887 -10.150 1.00 94.75 84 HIS A N 1
ATOM 590 C CA . HIS A 1 84 ? 9.169 -3.397 -9.189 1.00 94.75 84 HIS A CA 1
ATOM 591 C C . HIS A 1 84 ? 8.603 -3.343 -7.763 1.00 94.75 84 HIS A C 1
ATOM 593 O O . HIS A 1 84 ? 9.257 -3.785 -6.816 1.00 94.75 84 HIS A O 1
ATOM 599 N N . LEU A 1 85 ? 7.375 -2.848 -7.587 1.00 94.94 85 LEU A N 1
ATOM 600 C CA . LEU A 1 85 ? 6.725 -2.772 -6.276 1.00 94.94 85 LEU A CA 1
ATOM 601 C C . LEU A 1 85 ? 6.408 -4.160 -5.709 1.00 94.94 85 LEU A C 1
ATOM 603 O O . LEU A 1 85 ? 6.587 -4.392 -4.514 1.00 94.94 85 LEU A O 1
ATOM 607 N N . LEU A 1 86 ? 5.994 -5.111 -6.549 1.00 95.06 86 LEU A N 1
ATOM 608 C CA . LEU A 1 86 ? 5.796 -6.498 -6.129 1.00 95.06 86 LEU A CA 1
ATOM 609 C C . LEU A 1 86 ? 7.113 -7.123 -5.678 1.00 95.06 86 LEU A C 1
ATOM 611 O O . LEU A 1 86 ? 7.155 -7.818 -4.662 1.00 95.06 86 LEU A O 1
ATOM 615 N N . TRP A 1 87 ? 8.208 -6.863 -6.389 1.00 94.94 87 TRP A N 1
ATOM 616 C CA . TRP A 1 87 ? 9.532 -7.295 -5.956 1.00 94.94 87 TRP A CA 1
ATOM 617 C C . TRP A 1 87 ? 9.909 -6.698 -4.591 1.00 94.94 87 TRP A C 1
ATOM 619 O O . TRP A 1 87 ? 10.286 -7.444 -3.685 1.00 94.94 87 TRP A O 1
ATOM 629 N N . GLN A 1 88 ? 9.719 -5.389 -4.392 1.00 94.75 88 GLN A N 1
ATOM 630 C CA . GLN A 1 88 ? 9.951 -4.732 -3.099 1.00 94.75 88 GLN A CA 1
ATOM 631 C C . GLN A 1 88 ? 9.098 -5.347 -1.979 1.00 94.75 88 GLN A C 1
ATOM 633 O O . GLN A 1 88 ? 9.602 -5.643 -0.892 1.00 94.75 88 GLN A O 1
ATOM 638 N N . LEU A 1 89 ? 7.821 -5.611 -2.258 1.00 94.88 89 LEU A N 1
ATOM 639 C CA . LEU A 1 89 ? 6.894 -6.234 -1.322 1.00 94.88 89 LEU A CA 1
ATOM 640 C C . LEU A 1 89 ? 7.376 -7.628 -0.890 1.00 94.88 89 LEU A C 1
ATOM 642 O O . LEU A 1 89 ? 7.294 -7.973 0.291 1.00 94.88 89 LEU A O 1
ATOM 646 N N . HIS A 1 90 ? 7.928 -8.419 -1.813 1.00 94.12 90 HIS A N 1
ATOM 647 C CA . HIS A 1 90 ? 8.472 -9.747 -1.513 1.00 94.12 90 HIS A CA 1
ATOM 648 C C . HIS A 1 90 ? 9.763 -9.713 -0.686 1.00 94.12 90 HIS A C 1
ATOM 650 O O . HIS A 1 90 ? 10.031 -10.664 0.049 1.00 94.12 90 HIS A O 1
ATOM 656 N N . LEU A 1 91 ? 10.543 -8.633 -0.772 1.00 94.00 91 LEU A N 1
ATOM 657 C CA . LEU A 1 91 ? 11.735 -8.429 0.055 1.00 94.00 91 LEU A CA 1
ATOM 658 C C . LEU A 1 91 ? 11.418 -7.863 1.445 1.00 94.00 91 LEU A C 1
ATOM 660 O O . LEU A 1 91 ? 12.253 -7.929 2.349 1.00 94.00 91 LEU A O 1
ATOM 664 N N . SER A 1 92 ? 10.219 -7.315 1.633 1.00 91.19 92 SER A N 1
ATOM 665 C CA . SER A 1 92 ? 9.791 -6.745 2.906 1.00 91.19 92 SER A CA 1
ATOM 666 C C . SER A 1 92 ? 9.411 -7.819 3.940 1.00 91.19 92 SER A C 1
ATOM 668 O O . SER A 1 92 ? 8.770 -8.835 3.645 1.00 91.19 92 SER A O 1
ATOM 670 N N . HIS A 1 93 ? 9.750 -7.570 5.208 1.00 92.19 93 HIS A N 1
ATOM 671 C CA . HIS A 1 93 ? 9.371 -8.425 6.339 1.00 92.19 93 HIS A CA 1
ATOM 672 C C . HIS A 1 93 ? 7.947 -8.126 6.835 1.00 92.19 93 HIS A C 1
ATOM 674 O O . HIS A 1 93 ? 7.724 -7.856 8.012 1.00 92.19 93 HIS A O 1
ATOM 680 N N . LEU A 1 94 ? 6.973 -8.181 5.930 1.00 92.56 94 LEU A N 1
ATOM 681 C CA . LEU A 1 94 ? 5.560 -7.996 6.251 1.00 92.56 94 LEU A CA 1
ATOM 682 C C . LEU A 1 94 ? 4.887 -9.311 6.670 1.00 92.56 94 LEU A C 1
ATOM 684 O O . LEU A 1 94 ? 5.357 -10.415 6.352 1.00 92.56 94 LEU A O 1
ATOM 688 N N . SER A 1 95 ? 3.765 -9.216 7.388 1.00 94.62 95 SER A N 1
ATOM 689 C CA . SER A 1 95 ? 2.928 -10.389 7.647 1.00 94.62 95 SER A CA 1
ATOM 690 C C . SER A 1 95 ? 2.270 -10.874 6.344 1.00 94.62 95 SER A C 1
ATOM 692 O O . SER A 1 95 ? 2.222 -10.161 5.342 1.00 94.62 95 SER A O 1
ATOM 694 N N . ALA A 1 96 ? 1.764 -12.112 6.311 1.00 92.56 96 ALA A N 1
ATOM 695 C CA . ALA A 1 96 ? 1.052 -12.609 5.125 1.00 92.56 96 ALA A CA 1
ATOM 696 C C . ALA A 1 96 ? -0.221 -11.794 4.820 1.00 92.56 96 ALA A C 1
ATOM 698 O O . ALA A 1 96 ? -0.585 -11.632 3.655 1.00 92.56 96 ALA A O 1
ATOM 699 N N . ARG A 1 97 ? -0.862 -11.259 5.869 1.00 94.94 97 ARG A N 1
ATOM 700 C CA . ARG A 1 97 ? -2.016 -10.366 5.748 1.00 94.94 97 ARG A CA 1
ATOM 701 C C . ARG A 1 97 ? -1.600 -9.044 5.105 1.00 94.94 97 ARG A C 1
ATOM 703 O O . ARG A 1 97 ? -2.169 -8.681 4.084 1.00 94.94 97 ARG A O 1
ATOM 710 N N . ASP A 1 98 ? -0.554 -8.406 5.623 1.00 95.12 98 ASP A N 1
ATOM 711 C CA . ASP A 1 98 ? -0.087 -7.101 5.131 1.00 95.12 98 ASP A CA 1
ATOM 712 C C . ASP A 1 98 ? 0.469 -7.190 3.708 1.00 95.12 98 ASP A C 1
ATOM 714 O O . ASP A 1 98 ? 0.218 -6.309 2.899 1.00 95.12 98 ASP A O 1
ATOM 718 N N . ARG A 1 99 ? 1.135 -8.297 3.345 1.00 95.25 99 ARG A N 1
ATOM 719 C CA . ARG A 1 99 ? 1.517 -8.546 1.944 1.00 95.25 99 ARG A CA 1
ATOM 720 C C . ARG A 1 99 ? 0.316 -8.605 1.009 1.00 95.25 99 ARG A C 1
ATOM 722 O O . ARG A 1 99 ? 0.388 -8.105 -0.103 1.00 95.25 99 ARG A O 1
ATOM 729 N N . SER A 1 100 ? -0.781 -9.217 1.439 1.00 95.25 100 SER A N 1
ATOM 730 C CA . SER A 1 100 ? -1.982 -9.304 0.602 1.00 95.25 100 SER A CA 1
ATOM 731 C C . SER A 1 100 ? -2.641 -7.931 0.434 1.00 95.25 100 SER A C 1
ATOM 733 O O . SER A 1 100 ? -3.087 -7.601 -0.659 1.00 95.25 100 SER A O 1
ATOM 735 N N . ILE A 1 101 ? -2.633 -7.111 1.492 1.00 95.88 101 ILE A N 1
ATOM 736 C CA . ILE A 1 101 ? -3.067 -5.707 1.438 1.00 95.88 101 ILE A CA 1
ATOM 737 C C . ILE A 1 101 ? -2.157 -4.904 0.495 1.00 95.88 101 ILE A C 1
ATOM 739 O O . ILE A 1 101 ? -2.650 -4.192 -0.371 1.00 95.88 101 ILE A O 1
ATOM 743 N N . GLY A 1 102 ? -0.837 -5.072 0.604 1.00 96.00 102 GLY A N 1
ATOM 744 C CA . GLY A 1 102 ? 0.144 -4.422 -0.265 1.00 96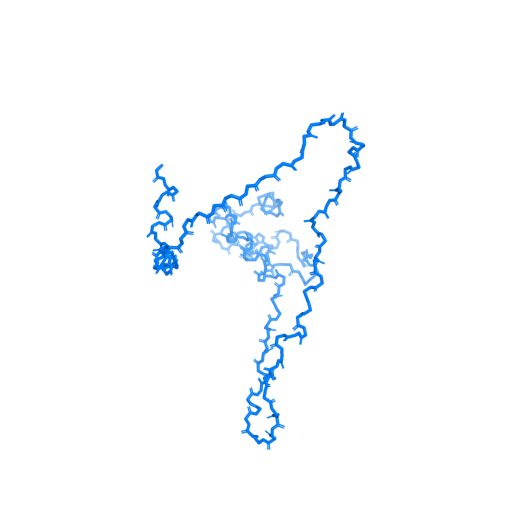.00 102 GLY A CA 1
ATOM 745 C C . GLY A 1 102 ? -0.019 -4.799 -1.737 1.00 96.00 102 GLY A C 1
ATOM 746 O O . GLY A 1 102 ? 0.061 -3.935 -2.600 1.00 96.00 102 GLY A O 1
ATOM 747 N N . ALA A 1 103 ? -0.325 -6.062 -2.039 1.00 95.50 103 ALA A N 1
ATOM 748 C CA . ALA A 1 103 ? -0.607 -6.494 -3.407 1.00 95.50 103 ALA A CA 1
ATOM 749 C C . ALA A 1 103 ? -1.871 -5.827 -3.979 1.00 95.50 103 ALA A C 1
ATOM 751 O O . ALA A 1 103 ? -1.853 -5.385 -5.125 1.00 95.50 103 ALA A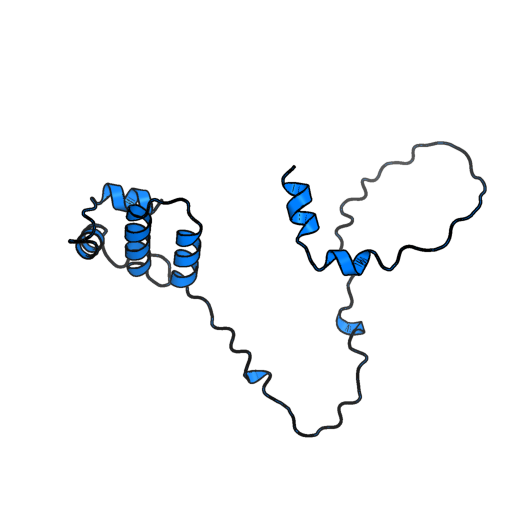 O 1
ATOM 752 N N . ALA A 1 104 ? -2.936 -5.702 -3.178 1.00 95.62 104 ALA A N 1
ATOM 753 C CA . ALA A 1 104 ? -4.149 -4.988 -3.584 1.00 95.62 104 ALA A CA 1
ATOM 754 C C . ALA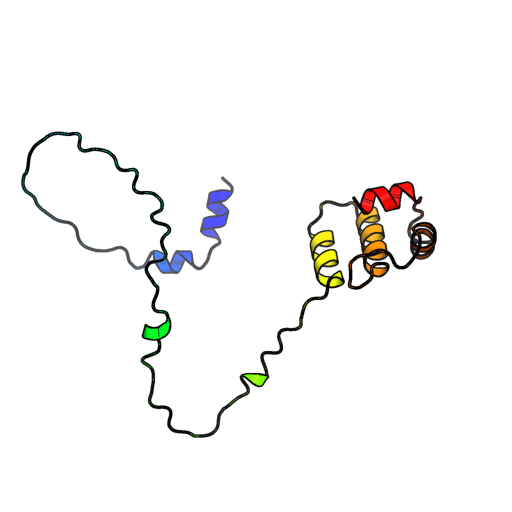 A 1 104 ? -3.900 -3.482 -3.778 1.00 95.62 104 ALA A C 1
ATOM 756 O O . ALA A 1 104 ? -4.436 -2.888 -4.707 1.00 95.62 104 ALA A O 1
ATOM 757 N N . LEU A 1 105 ? -3.048 -2.873 -2.944 1.00 96.12 105 LEU A N 1
ATOM 758 C CA . LEU A 1 105 ? -2.609 -1.489 -3.128 1.00 96.12 105 LEU A CA 1
ATOM 759 C C . LEU A 1 105 ? -1.862 -1.311 -4.451 1.00 96.12 105 LEU A C 1
ATOM 761 O O . LEU A 1 105 ? -2.189 -0.396 -5.195 1.00 96.12 105 LEU A O 1
ATOM 765 N N . ILE A 1 106 ? -0.909 -2.193 -4.769 1.00 95.88 106 ILE A N 1
ATOM 766 C CA . ILE A 1 106 ? -0.142 -2.131 -6.024 1.00 95.88 106 ILE A CA 1
ATOM 767 C C . ILE A 1 106 ? -1.069 -2.245 -7.240 1.00 95.88 106 ILE A C 1
ATOM 769 O O . ILE A 1 106 ? -0.922 -1.480 -8.189 1.00 95.88 106 ILE A O 1
ATOM 773 N N . ASP A 1 107 ? -2.063 -3.133 -7.190 1.00 94.62 107 ASP A N 1
ATOM 774 C CA . ASP A 1 107 ? -3.064 -3.275 -8.257 1.00 94.62 107 ASP A CA 1
ATOM 775 C C . ASP A 1 107 ? -4.011 -2.067 -8.368 1.00 94.62 107 ASP A C 1
ATOM 777 O O . ASP A 1 107 ? -4.665 -1.885 -9.390 1.00 94.62 107 ASP A O 1
ATOM 781 N N . ALA A 1 108 ? -4.077 -1.195 -7.360 1.00 95.88 108 ALA A N 1
ATOM 782 C CA . ALA A 1 108 ? -4.852 0.045 -7.396 1.00 95.88 108 ALA A CA 1
ATOM 783 C C . ALA A 1 108 ? -4.037 1.270 -7.873 1.00 95.88 108 ALA A C 1
ATOM 785 O O . ALA A 1 108 ? -4.629 2.328 -8.117 1.00 95.88 108 ALA A O 1
ATOM 786 N N . LEU A 1 109 ? -2.711 1.148 -8.034 1.00 95.50 109 LEU A N 1
ATOM 787 C CA . LEU A 1 109 ? -1.823 2.230 -8.486 1.00 95.50 109 LEU A CA 1
ATOM 788 C C . LEU A 1 109 ? -1.782 2.358 -10.011 1.00 95.50 109 LEU A C 1
ATOM 790 O O . LEU A 1 109 ? -1.740 1.358 -10.730 1.00 95.50 109 LEU A O 1
ATOM 794 N N . ASP A 1 110 ? -1.769 3.594 -10.510 1.00 93.56 110 ASP A N 1
ATOM 795 C CA . ASP A 1 110 ? -1.463 3.919 -11.905 1.00 93.56 110 ASP A CA 1
ATOM 796 C C . ASP A 1 110 ? 0.042 3.904 -12.220 1.00 93.56 110 ASP A C 1
ATOM 798 O O . ASP A 1 110 ? 0.880 3.665 -11.350 1.00 93.56 110 ASP A O 1
ATOM 802 N N . ASP A 1 111 ? 0.375 4.134 -13.493 1.00 92.19 111 ASP A N 1
ATOM 803 C CA . ASP A 1 111 ? 1.758 4.120 -13.987 1.00 92.19 111 ASP A CA 1
ATOM 804 C C . ASP A 1 111 ? 2.621 5.239 -13.370 1.00 92.19 111 ASP A C 1
ATOM 806 O O . ASP A 1 111 ? 3.848 5.129 -13.344 1.00 92.19 111 ASP A O 1
ATOM 810 N N . ASP A 1 112 ? 1.986 6.295 -12.849 1.00 92.75 112 ASP A N 1
ATOM 811 C CA . ASP A 1 112 ? 2.633 7.417 -12.167 1.00 92.75 112 ASP A CA 1
ATOM 812 C C . ASP A 1 112 ? 2.769 7.176 -10.645 1.00 92.75 112 ASP A C 1
ATOM 814 O O . ASP A 1 112 ? 3.391 7.977 -9.940 1.00 92.75 112 ASP A O 1
ATOM 818 N N . GLY A 1 113 ? 2.219 6.071 -10.126 1.00 92.75 113 GLY A N 1
ATOM 819 C CA . GLY A 1 113 ? 2.268 5.693 -8.714 1.00 92.75 113 GLY A CA 1
ATOM 820 C C . GLY A 1 113 ? 1.204 6.358 -7.838 1.00 92.75 113 GLY A C 1
ATOM 821 O O . GLY A 1 113 ? 1.374 6.422 -6.618 1.00 92.75 113 GLY A O 1
ATOM 822 N N . TYR A 1 114 ? 0.107 6.848 -8.419 1.00 94.56 114 TYR A N 1
ATOM 823 C CA . TYR A 1 114 ? -1.043 7.373 -7.686 1.00 94.56 114 TYR A CA 1
ATOM 824 C C . TYR A 1 114 ? -2.175 6.348 -7.606 1.00 94.56 114 TYR A C 1
ATOM 826 O O . TYR A 1 114 ? -2.412 5.559 -8.519 1.00 94.56 114 TYR A O 1
ATOM 834 N N . LEU A 1 115 ? -2.916 6.373 -6.496 1.00 95.00 115 LEU A N 1
ATOM 835 C CA . LEU A 1 115 ? -4.097 5.528 -6.327 1.00 95.00 115 LEU A CA 1
ATOM 836 C C . LEU A 1 115 ? -5.217 5.980 -7.268 1.00 95.00 115 LEU A C 1
ATOM 838 O O . LEU A 1 115 ? -5.642 7.137 -7.237 1.00 95.00 115 LEU A O 1
ATOM 842 N N . ARG A 1 116 ? -5.738 5.040 -8.060 1.00 95.38 116 ARG A N 1
ATOM 843 C CA . ARG A 1 116 ? -6.877 5.272 -8.963 1.00 95.38 116 ARG A CA 1
ATOM 844 C C . ARG A 1 116 ? -8.213 5.373 -8.233 1.00 95.38 116 ARG A C 1
ATOM 846 O O . ARG A 1 116 ? -9.165 5.952 -8.756 1.00 95.38 116 ARG A O 1
ATOM 853 N N . GLU A 1 117 ? -8.290 4.793 -7.043 1.00 94.00 117 GLU A N 1
ATOM 854 C CA . GLU A 1 117 ? -9.512 4.631 -6.264 1.00 94.00 117 GLU A CA 1
ATOM 855 C C . GLU A 1 117 ? -9.265 4.881 -4.767 1.00 94.00 117 GLU A C 1
ATOM 857 O O . GLU A 1 117 ? -8.124 4.801 -4.301 1.00 94.00 117 GLU A O 1
ATOM 862 N N . PRO A 1 118 ? -10.306 5.242 -3.994 1.00 95.56 118 PRO A N 1
ATOM 863 C CA . PRO A 1 118 ? -10.161 5.475 -2.562 1.00 95.56 118 PRO A CA 1
ATOM 864 C C . PRO A 1 118 ? -9.895 4.170 -1.801 1.00 95.56 118 PRO A C 1
ATOM 866 O O . PRO A 1 118 ? -10.327 3.093 -2.208 1.00 95.56 118 PRO A O 1
ATOM 869 N N . LEU A 1 119 ? -9.267 4.283 -0.626 1.00 94.50 119 LEU A N 1
ATOM 870 C CA . LEU A 1 119 ? -8.911 3.135 0.221 1.00 94.50 119 LEU A CA 1
ATOM 871 C C . LEU A 1 119 ? -10.112 2.271 0.616 1.00 94.50 119 LEU A C 1
ATOM 873 O O . LEU A 1 119 ? -9.975 1.058 0.730 1.00 94.50 119 LEU A O 1
ATOM 877 N N . ALA A 1 120 ? -11.293 2.875 0.765 1.00 94.44 120 ALA A N 1
ATOM 878 C CA . ALA A 1 120 ? -12.534 2.147 1.010 1.00 94.44 120 ALA A CA 1
ATOM 879 C C . ALA A 1 120 ? -12.841 1.126 -0.101 1.00 94.44 120 ALA A C 1
ATOM 881 O O . ALA A 1 120 ? -13.252 0.008 0.192 1.00 94.44 120 ALA A O 1
ATOM 882 N N . THR A 1 121 ? -12.597 1.472 -1.368 1.00 94.50 121 THR A N 1
ATOM 883 C CA . THR A 1 121 ? -12.802 0.551 -2.496 1.00 94.50 121 THR A CA 1
ATOM 884 C C . THR A 1 121 ? -11.784 -0.586 -2.465 1.00 94.50 121 THR A C 1
ATOM 886 O O . THR A 1 121 ? -12.152 -1.741 -2.648 1.00 94.50 121 THR A O 1
ATOM 889 N N . ILE A 1 122 ? -10.533 -0.293 -2.110 1.00 94.75 122 ILE A N 1
ATOM 890 C CA . ILE A 1 122 ? -9.479 -1.307 -1.942 1.00 94.75 122 ILE A CA 1
ATOM 891 C C . ILE A 1 122 ? -9.814 -2.254 -0.777 1.00 94.75 122 ILE A C 1
ATOM 893 O O . ILE A 1 122 ? -9.604 -3.461 -0.865 1.00 94.75 122 ILE A O 1
ATOM 897 N N . ALA A 1 123 ? -10.404 -1.745 0.308 1.00 94.12 123 ALA A N 1
ATOM 898 C CA . ALA A 1 123 ? -10.888 -2.578 1.409 1.00 94.12 123 ALA A CA 1
ATOM 899 C C . ALA A 1 123 ? -11.981 -3.560 0.950 1.00 94.12 123 ALA A C 1
ATOM 901 O O . ALA A 1 123 ? -12.019 -4.706 1.402 1.00 94.12 123 ALA A O 1
ATOM 902 N N . GLU A 1 124 ? -12.847 -3.140 0.024 1.00 94.56 124 GLU A N 1
ATOM 903 C CA . GLU A 1 124 ? -13.882 -4.000 -0.552 1.00 94.56 124 GLU A CA 1
ATOM 904 C C . GLU A 1 124 ? -13.297 -5.115 -1.433 1.00 94.56 124 GLU A C 1
ATOM 906 O O . GLU A 1 124 ? -13.811 -6.236 -1.390 1.00 94.56 124 GLU A O 1
ATOM 911 N N . THR A 1 125 ? -12.212 -4.867 -2.181 1.00 92.81 125 THR A N 1
ATOM 912 C CA . THR A 1 125 ? -11.577 -5.899 -3.034 1.00 92.81 125 THR A CA 1
ATOM 913 C C . THR A 1 125 ? -10.915 -7.017 -2.226 1.00 92.81 125 THR A C 1
ATOM 915 O O . THR A 1 125 ? -10.800 -8.150 -2.697 1.00 92.81 125 THR A O 1
ATOM 918 N N . LEU A 1 126 ? -10.526 -6.725 -0.984 1.00 92.94 126 LEU A N 1
ATOM 919 C CA . LEU A 1 126 ? -9.925 -7.680 -0.055 1.00 92.94 126 LEU A CA 1
ATOM 920 C C . LEU A 1 126 ? -10.949 -8.650 0.565 1.00 92.94 126 LEU A C 1
ATOM 922 O O . LEU A 1 126 ? -10.577 -9.734 1.041 1.00 92.94 126 LEU A O 1
ATOM 926 N N . LEU A 1 127 ? -12.240 -8.305 0.548 1.00 93.00 127 LEU A N 1
ATOM 927 C CA . LEU A 1 127 ? -13.306 -9.129 1.114 1.00 93.00 127 LEU A CA 1
ATOM 928 C C . LEU A 1 127 ? -13.663 -10.322 0.208 1.00 93.00 127 LEU A C 1
ATOM 930 O O . LEU A 1 127 ? -13.625 -10.227 -1.017 1.00 93.00 127 LEU A O 1
ATOM 934 N N . PRO A 1 128 ? -14.070 -11.471 0.785 1.00 91.75 128 PRO A N 1
ATOM 935 C CA . PRO A 1 128 ? -14.220 -11.760 2.217 1.00 91.75 128 PRO A CA 1
ATOM 936 C C . PRO A 1 128 ? -12.927 -12.257 2.886 1.00 91.75 128 PRO A C 1
ATOM 938 O O . PRO A 1 128 ? -12.931 -12.573 4.075 1.00 91.75 128 PRO A O 1
ATOM 941 N N . THR A 1 129 ? -11.842 -12.393 2.122 1.00 93.12 129 THR A N 1
ATOM 942 C CA . THR A 1 129 ? -10.605 -13.053 2.554 1.00 93.12 129 THR A CA 1
ATOM 943 C C . THR A 1 129 ? -9.923 -12.290 3.684 1.00 93.12 129 THR A C 1
ATOM 945 O O . THR A 1 129 ? -9.503 -12.890 4.674 1.00 93.12 129 THR A O 1
ATOM 948 N N . ILE A 1 130 ? -9.830 -10.968 3.551 1.00 93.00 130 ILE A N 1
ATOM 949 C CA . ILE A 1 130 ? -9.218 -10.071 4.525 1.00 93.00 130 ILE A CA 1
ATOM 950 C C . ILE A 1 130 ? -10.213 -8.957 4.818 1.00 93.00 130 ILE A C 1
ATOM 952 O O . ILE A 1 130 ? -10.696 -8.287 3.917 1.00 93.00 130 ILE A O 1
ATOM 956 N N . HIS A 1 131 ? -10.515 -8.771 6.098 1.00 94.06 131 HIS A N 1
ATOM 957 C CA . HIS A 1 131 ? -11.254 -7.607 6.572 1.00 94.06 131 HIS A CA 1
ATOM 958 C C . HIS A 1 131 ? -10.200 -6.616 7.046 1.00 94.06 131 HIS A C 1
ATOM 960 O O . HIS A 1 131 ? -9.499 -6.935 8.003 1.00 94.06 131 HIS A O 1
ATOM 966 N N . ALA A 1 132 ? -10.014 -5.506 6.339 1.00 92.38 132 ALA A N 1
ATOM 967 C CA . ALA A 1 132 ? -9.051 -4.470 6.695 1.00 92.38 132 ALA A CA 1
ATOM 968 C C . ALA A 1 132 ? -9.757 -3.115 6.765 1.00 92.38 132 ALA A C 1
ATOM 970 O O . ALA A 1 132 ? -10.542 -2.793 5.873 1.00 92.38 132 ALA A O 1
ATOM 971 N N . ASP A 1 133 ? -9.476 -2.349 7.815 1.00 93.12 133 ASP A N 1
ATOM 972 C CA . ASP A 1 133 ? -9.944 -0.966 7.931 1.00 93.12 133 ASP A CA 1
ATOM 973 C C . ASP A 1 133 ? -9.020 -0.017 7.141 1.00 93.12 133 ASP A C 1
ATOM 975 O O . ASP A 1 133 ? -7.863 -0.346 6.866 1.00 93.12 133 ASP A O 1
ATOM 979 N N . GLU A 1 134 ? -9.491 1.189 6.801 1.00 94.00 134 GLU A N 1
ATOM 980 C CA . GLU A 1 134 ? -8.686 2.177 6.054 1.00 94.00 134 GLU A CA 1
ATOM 981 C C . GLU A 1 134 ? -7.362 2.518 6.760 1.00 94.00 134 GLU A C 1
ATOM 983 O O . GLU A 1 134 ? -6.338 2.676 6.097 1.00 94.00 134 GLU A O 1
ATOM 988 N N . ASP A 1 135 ? -7.354 2.559 8.096 1.00 94.25 135 ASP A N 1
ATOM 989 C CA . ASP A 1 135 ? -6.146 2.803 8.893 1.00 94.25 135 ASP A CA 1
ATOM 990 C C . ASP A 1 135 ? -5.115 1.667 8.754 1.00 94.25 135 ASP A C 1
ATOM 992 O O . ASP A 1 135 ? -3.911 1.922 8.707 1.00 94.25 135 ASP A O 1
ATOM 996 N N . GLU A 1 136 ? -5.568 0.409 8.662 1.00 93.06 136 GLU A N 1
ATOM 997 C CA . GLU A 1 136 ? -4.680 -0.737 8.425 1.00 93.06 136 GLU A CA 1
ATOM 998 C C . GLU A 1 136 ? -4.090 -0.675 7.009 1.00 93.06 136 GLU A C 1
ATOM 1000 O O . GLU A 1 136 ? -2.903 -0.935 6.825 1.00 93.06 136 GLU A O 1
ATOM 1005 N N . ILE A 1 137 ? -4.891 -0.283 6.014 1.00 93.94 137 ILE A N 1
ATOM 1006 C CA . ILE A 1 137 ? -4.430 -0.122 4.628 1.00 93.94 137 ILE A CA 1
ATOM 1007 C C . ILE A 1 137 ? -3.415 1.027 4.526 1.00 93.94 137 ILE A C 1
ATOM 1009 O O . ILE A 1 137 ? -2.368 0.864 3.900 1.00 93.94 137 ILE A O 1
ATOM 1013 N N . LEU A 1 138 ? -3.668 2.158 5.194 1.00 94.00 138 LEU A N 1
ATOM 1014 C CA . LEU A 1 138 ? -2.716 3.270 5.289 1.00 94.00 138 LEU A CA 1
ATOM 1015 C C . LEU A 1 138 ? -1.400 2.854 5.942 1.00 94.00 138 LEU A C 1
ATOM 1017 O O . LEU A 1 138 ? -0.340 3.292 5.503 1.00 94.00 138 LEU A O 1
ATOM 1021 N N . ALA A 1 139 ? -1.449 2.011 6.973 1.00 93.25 139 ALA A N 1
ATOM 1022 C CA . ALA A 1 139 ? -0.245 1.534 7.641 1.00 93.25 139 ALA A CA 1
ATOM 1023 C C . ALA A 1 139 ? 0.639 0.664 6.731 1.00 93.25 139 ALA A C 1
ATOM 1025 O O . ALA A 1 139 ? 1.847 0.645 6.926 1.00 93.25 139 ALA A O 1
ATOM 1026 N N . VAL A 1 140 ? 0.060 -0.045 5.755 1.00 92.75 140 VAL A N 1
ATOM 1027 C CA . VAL A 1 140 ? 0.814 -0.846 4.769 1.00 92.75 140 VAL A CA 1
ATOM 1028 C C . VAL A 1 140 ? 1.368 0.014 3.632 1.00 92.75 140 VAL A C 1
ATOM 1030 O O . VAL A 1 140 ? 2.381 -0.335 3.031 1.00 92.75 140 VAL A O 1
ATOM 1033 N N . LEU A 1 141 ? 0.714 1.136 3.330 1.00 90.56 141 LEU A N 1
ATOM 1034 C CA . LEU A 1 141 ? 1.151 2.080 2.302 1.00 90.56 141 LEU A CA 1
ATOM 1035 C C . LEU A 1 141 ? 2.430 2.857 2.691 1.00 90.56 141 LEU A C 1
ATOM 1037 O O . LEU A 1 141 ? 3.102 3.385 1.804 1.00 90.56 141 LEU A O 1
ATOM 1041 N N . HIS A 1 142 ? 2.755 2.949 3.987 1.00 81.69 142 HIS A N 1
ATOM 1042 C CA . HIS A 1 142 ? 3.866 3.736 4.546 1.00 81.69 142 HIS A CA 1
ATOM 1043 C C . HIS A 1 142 ? 5.012 2.872 5.086 1.00 81.69 142 HIS A C 1
ATOM 1045 O O . HIS A 1 142 ? 6.174 3.320 4.941 1.00 81.69 142 HIS A O 1
#

Radius of gyration: 30.04 Å; chains: 1; bounding box: 85×43×57 Å

Secondary structure (DSSP, 8-state):
--HHHHHHT-TTSTTTGGG-------------------------TTS-----GGGGG--------S----GGG-------HHHHHHHHHHHS---HHHHHHHHHHHHHB-TTS-BSS-HHHHHHHHTTT----HHHHHHHH-

pLDDT: mean 71.25, std 21.91, range [32.0, 96.12]

Sequence (142 aa):
LEIARAVESNPLLDWADSNDSSTADDGGGSAGADAPAERTDTGDDWAPAELDWSAAGSGGSFDDDDDTGSAAERVAETETLADHLLWQLHLSHLSARDRSIGAALIDALDDDGYLREPLATIAETLLPTIHADEDEILAVLH